Protein AF-X1EPH0-F1 (afdb_monomer_lite)

Structure (mmCIF, N/CA/C/O backbone):
data_AF-X1EPH0-F1
#
_entry.id   AF-X1EPH0-F1
#
loop_
_atom_site.group_PDB
_atom_site.id
_atom_site.type_symbol
_atom_site.label_atom_id
_atom_site.label_alt_id
_atom_site.label_comp_id
_atom_site.label_asym_id
_atom_site.label_entity_id
_atom_site.label_seq_id
_atom_site.pdbx_PDB_ins_code
_atom_site.Cartn_x
_atom_site.Cartn_y
_atom_site.Cartn_z
_atom_site.occupancy
_atom_site.B_iso_or_equiv
_atom_site.auth_seq_id
_atom_site.auth_comp_id
_atom_site.auth_asym_id
_atom_site.auth_atom_id
_atom_site.pdbx_PDB_model_num
ATOM 1 N N . MET A 1 1 ? -26.742 31.503 13.221 1.00 45.47 1 MET A N 1
ATOM 2 C CA . MET A 1 1 ? -25.630 31.234 12.285 1.00 45.47 1 MET A CA 1
ATOM 3 C C . MET A 1 1 ? -25.333 29.743 12.346 1.00 45.47 1 MET A C 1
ATOM 5 O O . MET A 1 1 ? -24.711 29.314 13.307 1.00 45.47 1 MET A O 1
ATOM 9 N N . ALA A 1 2 ? -25.847 28.934 11.416 1.00 49.88 2 ALA A N 1
ATOM 10 C CA . ALA A 1 2 ? -25.434 27.533 11.330 1.00 49.88 2 ALA A CA 1
ATOM 11 C C . ALA A 1 2 ? -23.943 27.521 10.958 1.00 49.88 2 ALA A C 1
ATOM 13 O O . ALA A 1 2 ? -23.569 28.069 9.919 1.00 49.88 2 ALA A O 1
ATOM 14 N N . GLY A 1 3 ? -23.086 27.022 11.853 1.00 58.28 3 GLY A N 1
ATOM 15 C CA . GLY A 1 3 ? -21.652 26.912 11.593 1.00 58.28 3 GLY A CA 1
ATOM 16 C C . GLY A 1 3 ? -21.448 26.106 10.316 1.00 58.28 3 GLY A C 1
ATOM 17 O O . GLY A 1 3 ? -22.124 25.100 10.123 1.00 58.28 3 GLY A O 1
ATOM 18 N N . ARG A 1 4 ? -20.586 26.575 9.408 1.00 59.28 4 ARG A N 1
ATOM 19 C CA . ARG A 1 4 ? -20.278 25.844 8.173 1.00 59.28 4 ARG A CA 1
ATOM 20 C C . ARG A 1 4 ? -19.772 24.458 8.551 1.00 59.28 4 ARG A C 1
ATOM 22 O O . ARG A 1 4 ? -18.632 24.310 8.982 1.00 59.28 4 ARG A O 1
ATOM 29 N N . GLU A 1 5 ? -20.636 23.469 8.387 1.00 68.94 5 GLU A N 1
ATOM 30 C CA . GLU A 1 5 ? -20.284 22.064 8.474 1.00 68.94 5 GLU A CA 1
ATOM 31 C C . GLU A 1 5 ? -19.187 21.816 7.445 1.00 68.94 5 GLU A C 1
ATOM 33 O O . GLU A 1 5 ? -19.380 21.950 6.237 1.00 68.94 5 GLU A O 1
ATOM 38 N N . THR A 1 6 ? -17.979 21.582 7.937 1.00 85.75 6 THR A N 1
ATOM 39 C CA . THR A 1 6 ? -16.843 21.267 7.084 1.00 85.75 6 THR A CA 1
ATOM 40 C C . THR A 1 6 ? -16.997 19.834 6.587 1.00 85.75 6 THR A C 1
ATOM 42 O O . THR A 1 6 ? -17.431 18.963 7.338 1.00 85.75 6 THR A O 1
ATOM 45 N N . MET A 1 7 ? -16.568 19.546 5.355 1.00 81.12 7 MET A N 1
ATOM 46 C CA . MET A 1 7 ? -16.482 18.169 4.827 1.00 81.12 7 MET A CA 1
ATOM 47 C C . MET A 1 7 ? -15.557 17.261 5.658 1.00 81.12 7 MET A C 1
ATOM 49 O O . MET A 1 7 ? -15.481 16.058 5.446 1.00 81.12 7 MET A O 1
ATOM 53 N N . ARG A 1 8 ? -14.845 17.861 6.611 1.00 87.00 8 ARG A N 1
ATOM 54 C CA . ARG A 1 8 ? -14.039 17.222 7.644 1.00 87.00 8 ARG A CA 1
ATOM 55 C C . ARG A 1 8 ? -14.862 16.623 8.793 1.00 87.00 8 ARG A C 1
ATOM 57 O O . ARG A 1 8 ? -14.320 15.902 9.624 1.00 87.00 8 ARG A O 1
ATOM 64 N N . ARG A 1 9 ? -16.158 16.918 8.895 1.00 88.19 9 ARG A N 1
ATOM 65 C CA . ARG A 1 9 ? -17.007 16.312 9.923 1.00 88.19 9 ARG A CA 1
ATOM 66 C C . ARG A 1 9 ? -17.126 14.803 9.675 1.00 88.19 9 ARG A C 1
ATOM 68 O O . ARG A 1 9 ? -17.381 14.383 8.554 1.00 88.19 9 ARG A O 1
ATOM 75 N N . ASN A 1 10 ? -16.962 14.006 10.733 1.00 88.44 10 ASN A N 1
ATOM 76 C CA . ASN A 1 10 ? -17.038 12.533 10.748 1.00 88.44 10 ASN A CA 1
ATOM 77 C C . ASN A 1 10 ? -15.942 11.771 9.978 1.00 88.44 10 ASN A C 1
ATOM 79 O O . ASN A 1 10 ? -15.995 10.546 9.911 1.00 88.44 10 ASN A O 1
ATOM 83 N N . SER A 1 11 ? -14.946 12.435 9.396 1.00 91.81 11 SER A N 1
ATOM 84 C CA . SER A 1 11 ? -13.821 11.717 8.791 1.00 91.81 11 SER A CA 1
ATOM 85 C C . SER A 1 11 ? -12.888 11.147 9.858 1.00 91.81 11 SER A C 1
ATOM 87 O O . SER A 1 11 ? -12.570 11.836 10.826 1.00 91.81 11 SER A O 1
ATOM 89 N N . LEU A 1 12 ? -12.387 9.936 9.626 1.00 92.94 12 LEU A N 1
ATOM 90 C CA . LEU A 1 12 ? -11.560 9.211 10.595 1.00 92.94 12 LEU A CA 1
ATOM 91 C C . LEU A 1 12 ? -10.071 9.575 10.526 1.00 92.94 12 LEU A C 1
ATOM 93 O O . LEU A 1 12 ? -9.351 9.423 11.510 1.00 92.94 12 LEU A O 1
ATOM 97 N N . TYR A 1 13 ? -9.597 10.018 9.358 1.00 92.88 13 TYR A N 1
ATOM 98 C CA . TYR A 1 13 ? -8.189 10.316 9.115 1.00 92.88 13 TYR A CA 1
ATOM 99 C C . TYR A 1 13 ? -7.998 11.160 7.853 1.00 92.88 13 TYR A C 1
ATOM 101 O O . TYR A 1 13 ? -8.705 10.954 6.864 1.00 92.88 13 TYR A O 1
ATOM 109 N N . TRP A 1 14 ? -7.001 12.050 7.865 1.00 92.50 14 TRP A N 1
ATOM 110 C CA . TRP A 1 14 ? -6.514 12.748 6.674 1.00 92.50 14 TRP A CA 1
ATOM 111 C C . TRP A 1 14 ? -5.001 12.650 6.575 1.00 92.50 14 TRP A C 1
ATOM 113 O O . TRP A 1 14 ? -4.286 12.836 7.557 1.00 92.50 14 TRP A O 1
ATOM 123 N N . TRP A 1 15 ? -4.516 12.501 5.348 1.00 92.75 15 TRP A N 1
ATOM 124 C CA . TRP A 1 15 ? -3.153 12.894 5.035 1.00 92.75 15 TRP A CA 1
ATOM 125 C C . TRP A 1 15 ? -3.072 14.413 4.871 1.00 92.75 15 TRP A C 1
ATOM 127 O O . TRP A 1 15 ? -3.875 15.010 4.156 1.00 92.75 15 TRP A O 1
ATOM 137 N N . GLU A 1 16 ? -2.067 15.036 5.484 1.00 88.56 16 GLU A N 1
ATOM 138 C CA . GLU A 1 16 ? -1.817 16.479 5.334 1.00 88.56 16 GLU A CA 1
ATOM 139 C C . GLU A 1 16 ? -1.163 16.832 3.991 1.00 88.56 16 GLU A C 1
ATOM 141 O O . GLU A 1 16 ? -1.309 17.941 3.482 1.00 88.56 16 GLU A O 1
ATOM 146 N N . PHE A 1 17 ? -0.471 15.867 3.380 1.00 88.81 17 PHE A N 1
ATOM 147 C CA . PHE A 1 17 ? 0.141 16.003 2.064 1.00 88.81 17 PHE A CA 1
ATOM 148 C C . PHE A 1 17 ? -0.458 15.005 1.079 1.00 88.81 17 PHE A C 1
ATOM 150 O O . PHE A 1 17 ? -0.801 13.889 1.457 1.00 88.81 17 PHE A O 1
ATOM 157 N N . CYS A 1 18 ? -0.514 15.377 -0.202 1.00 90.94 18 CYS A N 1
ATOM 158 C CA . CYS A 1 18 ? -0.937 14.461 -1.258 1.00 90.94 18 CYS A CA 1
ATOM 159 C C . CYS A 1 18 ? -0.038 13.209 -1.281 1.00 90.94 18 CYS A C 1
ATOM 161 O O . CYS A 1 18 ? 1.175 13.321 -1.471 1.00 90.94 18 CYS A O 1
ATOM 163 N N . GLN A 1 19 ? -0.645 12.036 -1.072 1.00 95.56 19 GLN A N 1
ATOM 164 C CA . GLN A 1 19 ? 0.028 10.730 -1.110 1.00 95.56 19 GLN A CA 1
ATOM 165 C C . GLN A 1 19 ? -0.283 9.922 -2.380 1.00 95.56 19 GLN A C 1
ATOM 167 O O . GLN A 1 19 ? 0.393 8.930 -2.645 1.00 95.56 19 GLN A O 1
ATOM 172 N N . ALA A 1 20 ? -1.297 10.342 -3.147 1.00 96.62 20 ALA A N 1
ATOM 173 C CA . ALA A 1 20 ? -1.838 9.629 -4.306 1.00 96.62 20 ALA A CA 1
ATOM 174 C C . ALA A 1 20 ? -2.181 8.149 -4.002 1.00 96.62 20 ALA A C 1
ATOM 176 O O . ALA A 1 20 ? -1.491 7.253 -4.489 1.00 96.62 20 ALA A O 1
ATOM 177 N N . PRO A 1 21 ? -3.209 7.870 -3.174 1.00 97.38 21 PRO A N 1
ATOM 178 C CA . PRO A 1 21 ? -3.673 6.501 -2.962 1.00 97.38 21 PRO A CA 1
ATOM 179 C C . PRO A 1 21 ? -4.223 5.915 -4.271 1.00 97.38 21 PRO A C 1
ATOM 181 O O . PRO A 1 21 ? -5.005 6.569 -4.960 1.00 97.38 21 PRO A O 1
ATOM 184 N N . THR A 1 22 ? -3.811 4.697 -4.613 1.00 98.00 22 THR A N 1
ATOM 185 C CA . THR A 1 22 ? -4.145 4.041 -5.894 1.00 98.00 22 THR A CA 1
ATOM 186 C C . THR A 1 22 ? -4.891 2.727 -5.730 1.00 98.00 22 THR A C 1
ATOM 188 O O . THR A 1 22 ? -5.716 2.390 -6.574 1.00 98.00 22 THR A O 1
ATOM 191 N N . ALA A 1 23 ? -4.644 2.007 -4.639 1.00 98.31 23 ALA A N 1
ATOM 192 C CA . ALA A 1 23 ? -5.333 0.766 -4.321 1.00 98.31 23 ALA A CA 1
ATOM 193 C C . ALA A 1 23 ? -5.431 0.578 -2.807 1.00 98.31 23 ALA A C 1
ATOM 195 O O . ALA A 1 23 ? -4.586 1.070 -2.053 1.00 98.31 23 ALA A O 1
ATOM 196 N N . ILE A 1 24 ? -6.460 -0.149 -2.382 1.00 98.12 24 ILE A N 1
ATOM 197 C CA . ILE A 1 24 ? -6.669 -0.550 -0.995 1.00 98.12 24 ILE A CA 1
ATOM 198 C C . ILE A 1 24 ? -7.078 -2.014 -0.929 1.00 98.12 24 ILE A C 1
ATOM 200 O O . ILE A 1 24 ? -7.732 -2.502 -1.848 1.00 98.12 24 ILE A O 1
ATOM 204 N N . ASP A 1 25 ? -6.726 -2.682 0.164 1.00 97.75 25 ASP A N 1
ATOM 205 C CA . ASP A 1 25 ? -7.283 -3.986 0.516 1.00 97.75 25 ASP A CA 1
ATOM 206 C C . ASP A 1 25 ? -7.204 -4.216 2.032 1.00 97.75 25 ASP A C 1
ATOM 208 O O . ASP A 1 25 ? -6.461 -3.531 2.738 1.00 97.75 25 ASP A O 1
ATOM 212 N N . PHE A 1 26 ? -7.966 -5.178 2.537 1.00 96.00 26 PHE A N 1
ATOM 213 C CA . PHE A 1 26 ? -8.037 -5.514 3.952 1.00 96.00 26 PHE A CA 1
ATOM 214 C C . PHE A 1 26 ? -7.472 -6.906 4.198 1.00 96.00 26 PHE A C 1
ATOM 216 O O . PHE A 1 26 ? -7.794 -7.865 3.495 1.00 96.00 26 PHE A O 1
ATOM 223 N N . MET A 1 27 ? -6.691 -7.056 5.264 1.00 95.38 27 MET A N 1
ATOM 224 C CA . MET A 1 27 ? -6.316 -8.388 5.723 1.00 95.38 27 MET A CA 1
ATOM 225 C C . MET A 1 27 ? -7.541 -9.038 6.380 1.00 95.38 27 MET A C 1
ATOM 227 O O . MET A 1 27 ? -7.959 -8.634 7.462 1.00 95.38 27 MET A O 1
ATOM 231 N N . GLN A 1 28 ? -8.132 -10.032 5.714 1.00 91.94 28 GLN A N 1
ATOM 232 C CA . GLN A 1 28 ? -9.362 -10.698 6.175 1.00 91.94 28 GLN A CA 1
ATOM 233 C C . GLN A 1 28 ? -9.188 -12.187 6.503 1.00 91.94 28 GLN A C 1
ATOM 235 O O . GLN A 1 28 ? -10.038 -12.774 7.170 1.00 91.94 28 GLN A O 1
ATOM 240 N N . SER A 1 29 ? -8.130 -12.840 6.013 1.00 88.00 29 SER A N 1
ATOM 241 C CA . SER A 1 29 ? -7.941 -14.292 6.175 1.00 88.00 29 SER A CA 1
ATOM 242 C C . SER A 1 29 ? -6.668 -14.613 6.965 1.00 88.00 29 SER A C 1
ATOM 244 O O . SER A 1 29 ? -6.382 -13.948 7.951 1.00 88.00 29 SER A O 1
ATOM 246 N N . ARG A 1 30 ? -5.937 -15.686 6.633 1.00 88.88 30 ARG A N 1
ATOM 247 C CA . ARG A 1 30 ? -4.739 -16.126 7.379 1.00 88.88 30 ARG A CA 1
ATOM 248 C C . ARG A 1 30 ? -3.430 -15.870 6.624 1.00 88.88 30 ARG A C 1
ATOM 250 O O . ARG A 1 30 ? -2.450 -16.560 6.876 1.00 88.88 30 ARG A O 1
ATOM 257 N N . GLN A 1 31 ? -3.419 -14.917 5.688 1.00 92.62 31 GLN A N 1
ATOM 258 C CA . GLN A 1 31 ? -2.236 -14.595 4.876 1.00 92.62 31 GLN A CA 1
ATOM 259 C C . GLN A 1 31 ? -1.062 -14.071 5.711 1.00 92.62 31 GLN A C 1
ATOM 261 O O . GLN A 1 31 ? 0.092 -14.272 5.348 1.00 92.62 31 GLN A O 1
ATOM 266 N N . PHE A 1 32 ? -1.370 -13.383 6.811 1.00 94.88 32 PHE A N 1
ATOM 267 C CA . PHE A 1 32 ? -0.421 -12.809 7.761 1.00 94.88 32 PHE A CA 1
ATOM 268 C C . PHE A 1 32 ? -0.804 -13.197 9.197 1.00 94.88 32 PHE A C 1
ATOM 270 O O . PHE A 1 32 ? -1.912 -13.699 9.421 1.00 94.88 32 PHE A O 1
ATOM 277 N N . PRO A 1 33 ? 0.082 -12.968 10.190 1.00 93.75 33 PRO A N 1
ATOM 278 C CA . PRO A 1 33 ? -0.236 -13.192 11.594 1.00 93.75 33 PRO A CA 1
ATOM 279 C C . PRO A 1 33 ? -1.521 -12.478 12.020 1.00 93.75 33 PRO A C 1
ATOM 281 O O . PRO A 1 33 ? -1.881 -11.433 11.479 1.00 93.75 33 PRO A O 1
ATOM 284 N N . LYS A 1 34 ? -2.186 -13.022 13.045 1.00 92.56 34 LYS A N 1
ATOM 285 C CA . LYS A 1 34 ? -3.458 -12.500 13.579 1.00 92.56 34 LYS A CA 1
ATOM 286 C C . LYS A 1 34 ? -3.408 -11.013 13.950 1.00 92.56 34 LYS A C 1
ATOM 288 O O . LYS A 1 34 ? -4.437 -10.351 13.925 1.00 92.56 34 LYS A O 1
ATOM 293 N N . ASP A 1 35 ? -2.222 -10.498 14.258 1.00 91.06 35 ASP A N 1
ATOM 294 C CA . ASP A 1 35 ? -2.006 -9.101 14.624 1.00 91.06 35 ASP A CA 1
ATOM 295 C C . ASP A 1 35 ? -2.185 -8.146 13.439 1.00 91.06 35 ASP A C 1
ATOM 297 O O . ASP A 1 35 ? -2.178 -6.944 13.655 1.00 91.06 35 ASP A O 1
ATOM 301 N N . TYR A 1 36 ? -2.373 -8.648 12.215 1.00 93.81 36 TYR A N 1
ATOM 302 C CA . TYR A 1 36 ? -2.751 -7.863 11.036 1.00 93.81 36 TYR A CA 1
ATOM 303 C C . TYR A 1 36 ? -4.241 -7.957 10.710 1.00 93.81 36 TYR A C 1
ATOM 305 O O . TYR A 1 36 ? -4.691 -7.298 9.778 1.00 93.81 36 TYR A O 1
ATOM 313 N N . LYS A 1 37 ? -5.008 -8.774 11.443 1.00 93.75 37 LYS A N 1
ATOM 314 C CA . LYS A 1 37 ? -6.427 -8.990 11.163 1.00 93.75 37 LYS A CA 1
ATOM 315 C C . LYS A 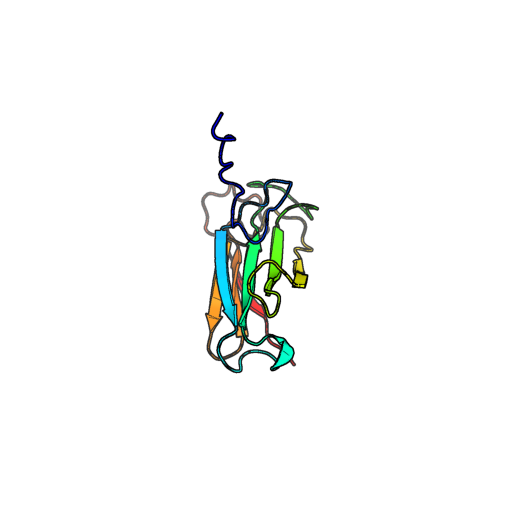1 37 ? -7.170 -7.654 11.121 1.00 93.75 37 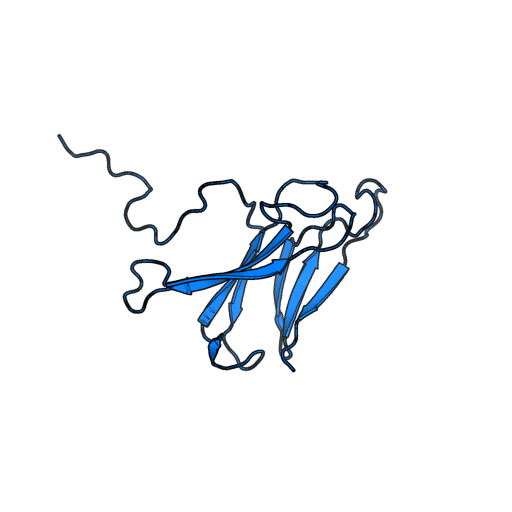LYS A C 1
ATOM 317 O O . LYS A 1 37 ? -7.011 -6.825 12.019 1.00 93.75 37 LYS A O 1
ATOM 322 N N . ASP A 1 38 ? -7.958 -7.482 10.065 1.00 93.69 38 ASP A N 1
ATOM 323 C CA . ASP A 1 38 ? -8.779 -6.309 9.776 1.00 93.69 38 ASP A CA 1
ATOM 324 C C . ASP A 1 38 ? -7.985 -4.992 9.610 1.00 93.69 38 ASP A C 1
ATOM 326 O O . ASP A 1 38 ? -8.579 -3.915 9.571 1.00 93.69 38 ASP A O 1
ATOM 330 N N . GLU A 1 39 ? -6.650 -5.041 9.463 1.00 95.75 39 GLU A N 1
ATOM 331 C CA . GLU A 1 39 ? -5.872 -3.862 9.061 1.00 95.75 39 GLU A CA 1
ATOM 332 C C . GLU A 1 39 ? -6.135 -3.512 7.587 1.00 95.75 39 GLU A C 1
ATOM 334 O O . GLU A 1 39 ? -6.181 -4.382 6.709 1.00 95.75 39 GLU A O 1
ATOM 339 N N . LEU A 1 40 ? -6.282 -2.211 7.325 1.00 97.50 40 LEU A N 1
ATOM 340 C CA . LEU A 1 40 ? -6.391 -1.633 5.990 1.00 97.50 40 LEU A CA 1
ATOM 341 C C . LEU A 1 40 ? -4.992 -1.399 5.431 1.00 97.50 40 LEU A C 1
ATOM 343 O O . LEU A 1 40 ? -4.190 -0.699 6.045 1.00 97.50 40 LEU A O 1
ATOM 347 N N . PHE A 1 41 ? -4.734 -1.891 4.230 1.00 98.31 41 PHE A N 1
ATOM 348 C CA . PHE A 1 41 ? -3.522 -1.604 3.481 1.00 98.31 41 PHE A CA 1
ATOM 349 C C . PHE A 1 41 ? -3.836 -0.635 2.349 1.00 98.31 41 PHE A C 1
ATOM 351 O O . PHE A 1 41 ? -4.838 -0.785 1.652 1.00 98.31 41 PHE A O 1
ATOM 358 N N . VAL A 1 42 ? -2.976 0.364 2.155 1.00 98.62 42 VAL A N 1
ATOM 359 C CA . VAL A 1 42 ? -3.143 1.394 1.124 1.00 98.62 42 VAL A CA 1
ATOM 360 C C . VAL A 1 42 ? -1.858 1.516 0.318 1.00 98.62 42 VAL A C 1
ATOM 362 O O . VAL A 1 42 ? -0.804 1.832 0.872 1.00 98.62 42 VAL A O 1
ATOM 365 N N . ALA A 1 43 ? -1.945 1.307 -0.994 1.00 98.56 43 ALA A N 1
ATOM 366 C CA . ALA A 1 43 ? -0.875 1.637 -1.926 1.00 98.56 43 ALA A CA 1
ATOM 367 C C . ALA A 1 43 ? -0.852 3.153 -2.157 1.00 98.56 43 ALA A C 1
ATOM 369 O O . ALA A 1 43 ? -1.823 3.734 -2.644 1.00 98.56 43 ALA A O 1
ATOM 370 N N . LEU A 1 44 ? 0.258 3.795 -1.792 1.00 98.25 44 LEU A N 1
ATOM 371 C CA . LEU A 1 44 ? 0.490 5.225 -1.968 1.00 98.25 44 LEU A CA 1
ATOM 372 C C . LEU A 1 44 ? 1.500 5.427 -3.098 1.00 98.25 44 LEU A C 1
ATOM 374 O O . LEU A 1 44 ? 2.692 5.151 -2.947 1.00 98.25 44 LEU A O 1
ATOM 378 N N . PHE A 1 45 ? 1.026 5.921 -4.235 1.00 97.19 45 PHE A N 1
ATOM 379 C CA . PHE A 1 45 ? 1.812 6.033 -5.460 1.00 97.19 45 PHE A CA 1
ATOM 380 C C . PHE A 1 45 ? 2.844 7.169 -5.410 1.00 97.19 45 PHE A C 1
ATOM 382 O O . PHE A 1 45 ? 3.983 6.993 -5.843 1.00 97.19 45 PHE A O 1
ATOM 389 N N . GLY A 1 46 ? 2.487 8.318 -4.831 1.00 95.44 46 GLY A N 1
ATOM 390 C CA . GLY A 1 46 ? 3.322 9.523 -4.829 1.00 95.44 46 GLY A CA 1
ATOM 391 C C . GLY A 1 46 ? 3.274 10.305 -6.149 1.00 95.44 46 GLY A C 1
ATOM 392 O O . GLY A 1 46 ? 2.223 10.414 -6.776 1.00 95.44 46 GLY A O 1
ATOM 393 N N . ALA A 1 47 ? 4.394 10.906 -6.555 1.00 93.81 47 ALA A N 1
ATOM 394 C CA . ALA A 1 47 ? 4.475 11.660 -7.806 1.00 93.81 47 ALA A CA 1
ATOM 395 C C . ALA A 1 47 ? 4.833 10.754 -8.997 1.00 93.81 47 ALA A C 1
ATOM 397 O O . ALA A 1 47 ? 5.707 9.891 -8.902 1.00 93.81 47 ALA A O 1
ATOM 398 N N . ALA A 1 48 ? 4.183 10.982 -10.141 1.00 91.25 48 ALA A N 1
ATOM 399 C CA . ALA A 1 48 ? 4.479 10.264 -11.378 1.00 91.25 48 ALA A CA 1
ATOM 400 C C . ALA A 1 48 ? 5.931 10.488 -11.822 1.00 91.25 48 ALA A C 1
ATOM 402 O O . ALA A 1 48 ? 6.445 11.602 -11.749 1.00 91.25 48 ALA A O 1
ATOM 403 N N . TYR A 1 49 ? 6.583 9.414 -12.274 1.00 91.00 49 TYR A N 1
ATOM 404 C CA . TYR A 1 49 ? 7.982 9.384 -12.712 1.00 91.00 49 TYR A CA 1
ATOM 405 C C . TYR A 1 49 ? 9.019 9.863 -11.680 1.00 91.00 49 TYR A C 1
ATOM 407 O O . TYR A 1 49 ? 10.188 10.044 -12.026 1.00 91.00 49 TYR A O 1
ATOM 415 N N . GLN A 1 50 ? 8.639 10.036 -10.407 1.00 93.31 50 GLN A N 1
ATOM 416 C CA . GLN A 1 50 ? 9.598 10.385 -9.365 1.00 93.31 50 GLN A CA 1
ATOM 417 C C . GLN A 1 50 ? 10.588 9.236 -9.164 1.00 93.31 50 GLN A C 1
ATOM 419 O O . GLN A 1 50 ? 10.224 8.149 -8.711 1.00 93.31 50 GLN A O 1
ATOM 424 N N . LYS A 1 51 ? 11.858 9.506 -9.464 1.00 94.56 51 LYS A N 1
ATOM 425 C CA . LYS A 1 51 ? 12.966 8.573 -9.259 1.00 94.56 51 LYS A CA 1
ATOM 426 C C . LYS A 1 51 ? 13.361 8.472 -7.791 1.00 94.56 51 LYS A C 1
ATOM 428 O O . LYS A 1 51 ? 13.182 9.415 -7.020 1.00 94.56 51 LYS A O 1
ATOM 433 N N . GLY A 1 52 ? 13.931 7.328 -7.434 1.00 95.00 52 GLY A N 1
ATOM 434 C CA . GLY A 1 52 ? 14.469 7.068 -6.108 1.00 95.00 52 GLY A CA 1
ATOM 435 C C . GLY A 1 52 ? 13.412 7.032 -5.011 1.00 95.00 52 GLY A C 1
ATOM 436 O O . GLY A 1 52 ? 12.203 6.952 -5.255 1.00 95.00 52 GLY A O 1
ATOM 437 N N . ARG A 1 53 ? 13.893 7.069 -3.771 1.00 95.06 53 ARG A N 1
ATOM 438 C CA . ARG A 1 53 ? 13.050 7.099 -2.576 1.00 95.06 53 ARG A CA 1
ATOM 439 C C . ARG A 1 53 ? 12.303 8.425 -2.473 1.00 95.06 53 ARG A C 1
ATOM 441 O O . ARG A 1 53 ? 12.809 9.480 -2.849 1.00 95.06 53 ARG A O 1
ATOM 448 N N . ALA A 1 54 ? 11.114 8.371 -1.890 1.00 92.75 54 ALA A N 1
ATOM 449 C CA . ALA A 1 54 ? 10.291 9.542 -1.642 1.00 92.75 54 ALA A CA 1
ATOM 450 C C . ALA A 1 54 ? 9.819 9.556 -0.188 1.00 92.75 54 ALA A C 1
ATOM 452 O O . ALA A 1 54 ? 9.484 8.517 0.378 1.00 92.75 54 ALA A O 1
ATOM 453 N N . ILE A 1 55 ? 9.760 10.747 0.413 1.00 88.81 55 ILE A N 1
ATOM 454 C CA . ILE A 1 55 ? 9.156 10.918 1.743 1.00 88.81 55 ILE A CA 1
ATOM 455 C C . ILE A 1 55 ? 7.641 10.653 1.662 1.00 88.81 55 ILE A C 1
ATOM 457 O O . ILE A 1 55 ? 7.069 10.032 2.556 1.00 88.81 55 ILE A O 1
ATOM 461 N N . LYS A 1 56 ? 7.002 11.082 0.565 1.00 90.25 56 LYS A N 1
ATOM 462 C CA . LYS A 1 56 ? 5.568 10.913 0.276 1.00 90.25 56 LYS A CA 1
ATOM 463 C C . LYS A 1 56 ? 5.366 9.799 -0.749 1.00 90.25 56 LYS A C 1
ATOM 465 O O . LYS A 1 56 ? 6.108 9.743 -1.725 1.00 90.25 56 LYS A O 1
ATOM 470 N N . GLY A 1 57 ? 4.344 8.968 -0.564 1.00 95.44 57 GLY A N 1
ATOM 471 C CA . GLY A 1 57 ? 4.055 7.855 -1.470 1.00 95.44 57 GLY A CA 1
ATOM 472 C C . GLY A 1 57 ? 5.223 6.877 -1.637 1.00 95.44 57 GLY A C 1
ATOM 473 O O . GLY A 1 57 ? 6.033 6.713 -0.726 1.00 95.44 57 GLY A O 1
ATOM 474 N N . LYS A 1 58 ? 5.282 6.201 -2.790 1.00 96.94 58 LYS A N 1
ATOM 475 C CA . LYS A 1 58 ? 6.208 5.091 -3.085 1.00 96.94 58 LYS A CA 1
ATOM 476 C C . LYS A 1 58 ? 6.270 4.056 -1.953 1.00 96.94 58 LYS A C 1
ATOM 478 O O . LYS A 1 58 ? 7.342 3.562 -1.597 1.00 96.94 58 LYS A O 1
ATOM 483 N N . LYS A 1 59 ? 5.113 3.771 -1.353 1.00 97.94 59 LYS A N 1
ATOM 484 C CA . LYS A 1 59 ? 4.991 2.872 -0.205 1.00 97.94 59 LYS A CA 1
ATOM 485 C C . LYS A 1 59 ? 3.604 2.254 -0.112 1.00 97.94 59 LYS A C 1
ATOM 487 O O . LYS A 1 59 ? 2.642 2.788 -0.656 1.00 97.94 59 LYS A O 1
ATOM 492 N N . ILE A 1 60 ? 3.515 1.148 0.607 1.00 98.56 60 ILE A N 1
ATOM 493 C CA . ILE A 1 60 ? 2.265 0.587 1.106 1.00 98.56 60 ILE A CA 1
ATOM 494 C C . ILE A 1 60 ? 2.244 0.861 2.600 1.00 98.56 60 ILE A C 1
ATOM 496 O O . ILE A 1 60 ? 3.222 0.577 3.295 1.00 98.56 60 ILE A O 1
ATOM 500 N N . VAL A 1 61 ? 1.145 1.423 3.087 1.00 98.19 61 VAL A N 1
ATOM 501 C CA . VAL A 1 61 ? 0.940 1.669 4.517 1.00 98.19 61 VAL A CA 1
ATOM 502 C C . VAL A 1 61 ? -0.147 0.766 5.054 1.00 98.19 61 VAL A C 1
ATOM 504 O O . VAL A 1 61 ? -1.055 0.398 4.309 1.00 98.19 61 VAL A O 1
ATOM 507 N N . LYS A 1 62 ? -0.053 0.436 6.338 1.00 97.38 62 LYS A N 1
ATOM 508 C CA . LYS A 1 62 ? -1.101 -0.255 7.086 1.00 97.38 62 LYS A CA 1
ATOM 509 C C . LYS A 1 62 ? -1.733 0.703 8.089 1.00 97.38 62 LYS A C 1
ATOM 511 O O . LYS A 1 62 ? -1.035 1.486 8.735 1.00 97.38 62 LYS A O 1
ATOM 516 N N . ILE A 1 63 ? -3.054 0.670 8.177 1.00 97.88 63 ILE A N 1
ATOM 517 C CA . ILE A 1 63 ? -3.865 1.563 8.997 1.00 97.88 63 ILE A CA 1
ATOM 518 C C . ILE A 1 63 ? -4.814 0.711 9.829 1.00 97.88 63 ILE A C 1
ATOM 520 O O . ILE A 1 63 ? -5.505 -0.165 9.304 1.00 97.88 63 ILE A O 1
ATOM 524 N N . ARG A 1 64 ? -4.887 1.011 11.125 1.00 96.56 64 ARG A N 1
ATOM 525 C CA . ARG A 1 64 ? -5.838 0.389 12.046 1.00 96.56 64 ARG A CA 1
ATOM 526 C C . ARG A 1 64 ? -6.788 1.434 12.609 1.00 96.56 64 ARG A C 1
ATOM 528 O O . ARG A 1 64 ? -6.356 2.513 13.010 1.00 96.56 64 ARG A O 1
ATOM 535 N N . LEU A 1 65 ? -8.076 1.106 12.669 1.00 94.38 65 LEU A N 1
ATOM 536 C CA . LEU A 1 65 ? -9.069 1.919 13.372 1.00 94.38 65 LEU A CA 1
ATOM 537 C C . LEU A 1 65 ? -8.944 1.748 14.891 1.00 94.38 65 LEU A C 1
ATOM 539 O O . LEU A 1 65 ? -8.480 0.722 15.384 1.00 94.38 65 LEU A O 1
ATOM 543 N N . ASN A 1 66 ? -9.344 2.752 15.662 1.00 93.94 66 ASN A N 1
ATOM 544 C CA . ASN A 1 66 ? -9.535 2.566 17.100 1.00 93.94 66 ASN A CA 1
ATOM 545 C C . ASN A 1 66 ? -10.790 1.712 17.382 1.00 93.94 66 ASN A C 1
ATOM 547 O O . ASN A 1 66 ? -11.663 1.578 16.526 1.00 93.94 66 ASN A O 1
ATOM 551 N N . GLU A 1 67 ? -10.900 1.150 18.590 1.00 92.25 67 GLU A N 1
ATOM 552 C CA . GLU A 1 67 ? -12.028 0.278 18.977 1.00 92.25 67 GLU A CA 1
ATOM 553 C C . GLU A 1 67 ? -13.398 0.963 18.827 1.00 92.25 67 GLU A C 1
ATOM 555 O O . GLU A 1 67 ? -14.391 0.314 18.5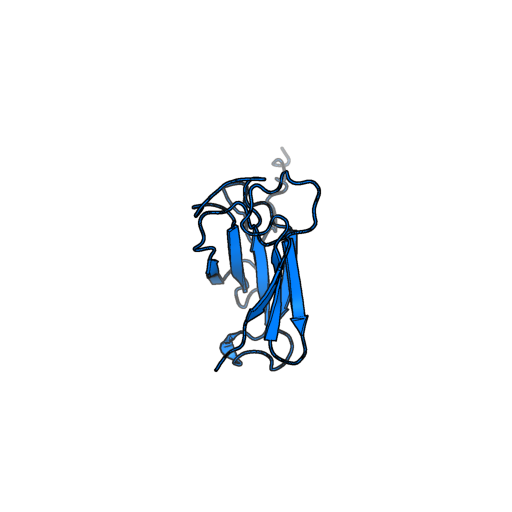17 1.00 92.25 67 GLU A O 1
ATOM 560 N N . GLY A 1 68 ? -13.451 2.289 18.993 1.00 93.00 68 GLY A N 1
ATOM 561 C CA . GLY A 1 68 ? -14.673 3.080 18.838 1.00 93.00 68 GLY A CA 1
ATOM 562 C C . GLY A 1 68 ? -15.029 3.445 17.394 1.00 93.00 68 GLY A C 1
ATOM 563 O O . GLY A 1 68 ? -16.051 4.092 17.181 1.00 93.00 68 GLY A O 1
ATOM 564 N N . THR A 1 69 ? -14.210 3.087 16.399 1.00 90.44 69 THR A N 1
ATOM 565 C CA . THR A 1 69 ? -14.359 3.493 14.984 1.00 90.44 69 THR A CA 1
ATOM 566 C C . THR A 1 69 ? -14.495 5.008 14.769 1.00 90.44 69 THR A C 1
ATOM 568 O O . THR A 1 69 ? -15.089 5.465 13.797 1.00 90.44 69 THR A O 1
ATOM 571 N N . THR A 1 70 ? -13.931 5.810 15.674 1.00 93.44 70 THR A N 1
ATOM 572 C CA . THR A 1 70 ? -13.957 7.283 15.624 1.00 93.44 70 THR A CA 1
ATOM 573 C C . THR A 1 70 ? -12.679 7.887 15.048 1.00 93.44 70 T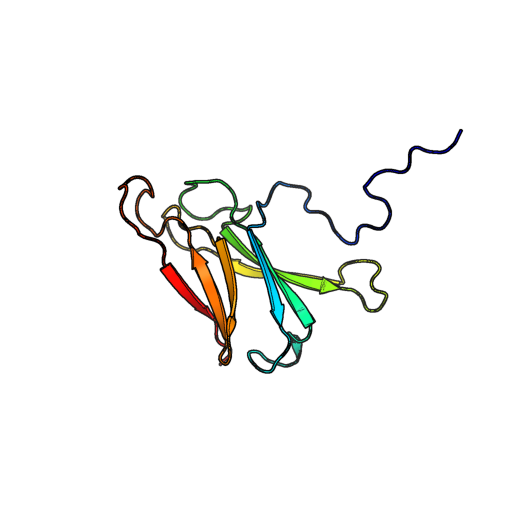HR A C 1
ATOM 575 O O . THR A 1 70 ? -12.618 9.091 14.810 1.00 93.44 70 THR A O 1
ATOM 578 N N . GLY A 1 71 ? -11.659 7.063 14.808 1.00 94.75 71 GLY A N 1
ATOM 579 C CA . GLY A 1 71 ? -10.389 7.476 14.228 1.00 94.75 71 GLY A CA 1
ATOM 580 C C . GLY A 1 71 ? -9.465 6.290 13.981 1.00 94.75 71 GLY A C 1
ATOM 581 O O . GLY A 1 71 ? -9.876 5.132 14.086 1.00 94.75 71 GLY A O 1
ATOM 582 N N . ILE A 1 72 ? -8.203 6.583 13.674 1.00 96.19 72 ILE A N 1
ATOM 583 C CA . ILE A 1 72 ? -7.150 5.570 13.558 1.00 96.19 72 ILE A CA 1
ATOM 584 C C . ILE A 1 72 ? -6.390 5.416 14.880 1.00 96.19 72 ILE A C 1
ATOM 586 O O . ILE A 1 72 ? -6.181 6.389 15.600 1.00 96.19 72 ILE A O 1
ATOM 590 N N . SER A 1 73 ? -5.982 4.192 15.202 1.00 95.88 73 SER A N 1
ATOM 591 C CA . SER A 1 73 ? -5.117 3.870 16.344 1.00 95.88 73 SER A CA 1
ATOM 592 C C . SER A 1 73 ? -3.663 3.640 15.930 1.00 95.88 73 SER A C 1
ATOM 594 O O . SER A 1 73 ? -2.767 3.851 16.746 1.00 95.88 73 SER A O 1
ATOM 596 N N . SER A 1 74 ? -3.408 3.264 14.672 1.00 96.38 74 SER A N 1
ATOM 597 C CA . SER A 1 74 ? -2.053 3.164 14.124 1.00 96.38 74 SER A CA 1
ATOM 598 C C . SER A 1 74 ? -1.989 3.482 12.630 1.00 96.38 74 SER A C 1
ATOM 600 O O . SER A 1 74 ? -2.974 3.357 11.893 1.00 96.38 74 SER A O 1
ATOM 602 N N . TYR A 1 75 ? -0.798 3.902 12.206 1.00 96.69 75 TYR A N 1
ATOM 603 C CA . TYR A 1 75 ? -0.407 4.153 10.824 1.00 96.69 75 TYR A CA 1
ATOM 604 C C . TYR A 1 75 ? 1.066 3.773 10.684 1.00 96.69 75 TYR A C 1
ATOM 606 O O . TYR A 1 75 ? 1.919 4.432 11.278 1.00 96.69 75 TYR A O 1
ATOM 614 N N . ASP A 1 76 ? 1.373 2.745 9.896 1.00 96.44 76 ASP A N 1
ATOM 615 C CA . ASP A 1 76 ? 2.745 2.258 9.742 1.00 96.44 76 ASP A CA 1
ATOM 616 C C . ASP A 1 76 ? 3.127 2.120 8.264 1.00 96.44 76 ASP A C 1
ATOM 618 O O . ASP A 1 76 ? 2.317 1.719 7.424 1.00 96.44 76 ASP A O 1
ATOM 622 N N . GLU A 1 77 ? 4.389 2.408 7.940 1.00 96.88 77 GLU A N 1
ATOM 623 C CA . GLU A 1 77 ? 4.959 2.036 6.644 1.00 96.88 77 GLU A CA 1
ATOM 624 C C . GLU A 1 77 ? 5.205 0.526 6.616 1.00 96.88 77 GLU A C 1
ATOM 626 O O . GLU A 1 77 ? 5.983 0.004 7.412 1.00 96.88 77 GLU A O 1
ATOM 631 N N . PHE A 1 78 ? 4.531 -0.182 5.710 1.00 96.88 78 PHE A N 1
ATOM 632 C CA . PHE A 1 78 ? 4.611 -1.639 5.613 1.00 96.88 78 PHE A CA 1
ATOM 633 C C . PHE A 1 78 ? 5.617 -2.091 4.551 1.00 96.88 78 PHE A C 1
ATOM 635 O O . PHE A 1 78 ? 6.469 -2.937 4.807 1.00 96.88 78 PHE A O 1
ATOM 642 N N . VAL A 1 79 ? 5.546 -1.494 3.359 1.00 97.00 79 VAL A N 1
ATOM 643 C CA . VAL A 1 79 ? 6.522 -1.688 2.279 1.00 97.00 79 VAL A CA 1
ATOM 644 C C . VAL A 1 79 ? 6.956 -0.319 1.799 1.00 97.00 79 VAL A C 1
ATOM 646 O O . VAL A 1 79 ? 6.110 0.473 1.396 1.00 97.00 79 VAL A O 1
ATOM 649 N N . THR A 1 80 ? 8.258 -0.055 1.778 1.00 97.25 80 THR A N 1
ATOM 650 C CA . THR A 1 80 ? 8.807 1.222 1.308 1.00 97.25 80 THR A CA 1
ATOM 651 C C . THR A 1 80 ? 9.755 0.966 0.152 1.00 97.25 80 THR A C 1
ATOM 653 O O . THR A 1 80 ? 10.620 0.097 0.229 1.00 97.25 80 THR A O 1
ATOM 656 N N . TYR A 1 81 ? 9.598 1.729 -0.928 1.00 97.06 81 TYR A N 1
ATOM 657 C CA . TYR A 1 81 ? 10.476 1.645 -2.084 1.00 97.06 81 TYR A CA 1
ATOM 658 C C . TYR A 1 81 ? 11.934 1.947 -1.708 1.00 97.06 81 TYR A C 1
ATOM 660 O O . TYR A 1 81 ? 12.214 2.938 -1.028 1.00 97.06 81 TYR A O 1
ATOM 668 N N . THR A 1 82 ? 12.866 1.115 -2.176 1.00 96.06 82 THR A N 1
ATOM 669 C CA . THR A 1 82 ? 14.310 1.261 -1.918 1.00 96.06 82 THR A CA 1
ATOM 670 C C . THR A 1 82 ? 15.160 1.336 -3.184 1.00 96.06 82 THR A C 1
ATOM 672 O O . THR A 1 82 ? 16.379 1.403 -3.068 1.00 96.06 82 THR A O 1
ATOM 675 N N . GLY A 1 83 ? 14.544 1.302 -4.368 1.00 94.75 83 GLY A N 1
ATOM 676 C CA . GLY A 1 83 ? 15.249 1.406 -5.644 1.00 94.75 83 GLY A CA 1
ATOM 677 C C . GLY A 1 83 ? 15.582 2.846 -6.039 1.00 94.75 83 GLY A C 1
ATOM 678 O O . GLY A 1 83 ? 15.371 3.802 -5.283 1.00 94.75 83 GLY A O 1
ATOM 679 N N . GLU A 1 84 ? 16.083 2.992 -7.262 1.00 95.06 84 GLU A N 1
ATOM 680 C CA . GLU A 1 84 ? 16.515 4.269 -7.845 1.00 95.06 84 GLU A CA 1
ATOM 681 C C . GLU A 1 84 ? 15.607 4.737 -8.995 1.00 95.06 84 GLU A C 1
ATOM 683 O O . GLU A 1 84 ? 15.596 5.918 -9.349 1.00 95.06 84 GLU A O 1
ATOM 688 N N . GLY A 1 85 ? 14.804 3.835 -9.557 1.00 93.94 85 GLY A N 1
ATOM 689 C CA . GLY A 1 85 ? 13.870 4.104 -10.640 1.00 93.94 85 GLY A CA 1
ATOM 690 C C . GLY A 1 85 ? 12.556 4.790 -10.227 1.00 93.94 85 GLY A C 1
ATOM 691 O O . GLY A 1 85 ? 12.353 5.209 -9.079 1.00 93.94 85 GLY A O 1
ATOM 692 N N . PRO A 1 86 ? 11.635 4.948 -11.192 1.00 94.38 86 PRO A N 1
ATOM 693 C CA . PRO A 1 86 ? 10.330 5.574 -11.010 1.00 94.38 86 PRO A CA 1
ATOM 694 C C . PRO A 1 86 ? 9.218 4.607 -10.576 1.00 94.38 86 PRO A C 1
ATOM 696 O O . PRO A 1 86 ? 8.054 5.012 -10.570 1.00 94.38 86 PRO A O 1
ATOM 699 N N . ALA A 1 87 ? 9.533 3.353 -10.235 1.00 95.25 87 ALA A N 1
ATOM 700 C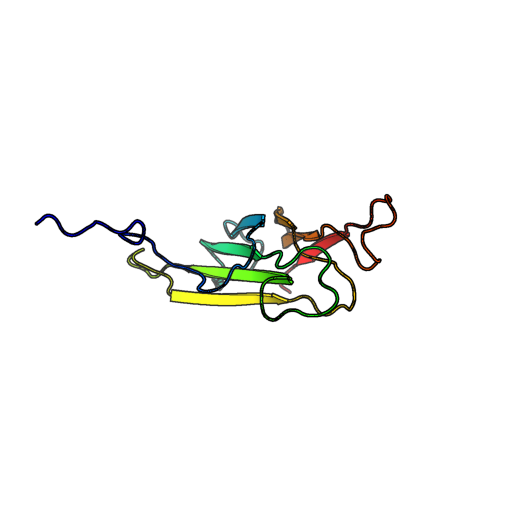 CA . ALA A 1 87 ? 8.543 2.369 -9.805 1.00 95.25 87 ALA A CA 1
ATOM 701 C C . ALA A 1 87 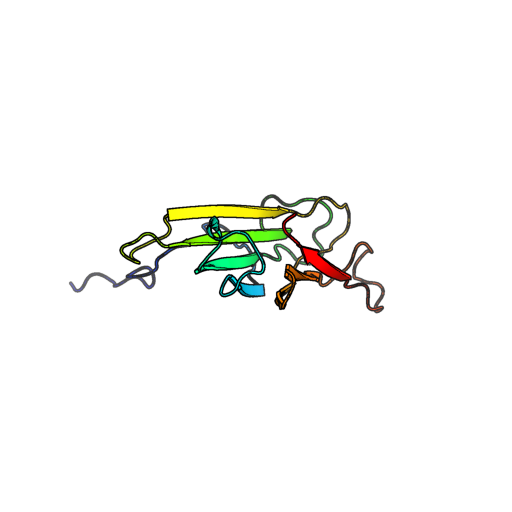? 7.735 2.889 -8.608 1.00 95.25 87 ALA A C 1
ATOM 703 O O . ALA A 1 87 ? 8.300 3.314 -7.601 1.00 95.25 87 ALA A O 1
ATOM 704 N N . SER A 1 88 ? 6.410 2.830 -8.715 1.00 96.19 88 SER A N 1
ATOM 705 C CA . SER A 1 88 ? 5.474 3.241 -7.667 1.00 96.19 88 SER A CA 1
ATOM 706 C C . SER A 1 88 ? 4.323 2.244 -7.588 1.00 96.19 88 SER A C 1
ATOM 708 O O . SER A 1 88 ? 3.825 1.845 -8.647 1.00 96.19 88 SER A O 1
ATOM 710 N N . PRO A 1 89 ? 3.876 1.859 -6.377 1.00 97.75 89 PRO A N 1
ATOM 711 C CA . PRO A 1 89 ? 2.816 0.877 -6.216 1.00 97.75 89 PRO A CA 1
ATOM 712 C C . PRO A 1 89 ? 1.481 1.432 -6.729 1.00 97.75 89 PRO A C 1
ATOM 714 O O . PRO A 1 89 ? 1.118 2.576 -6.439 1.00 97.75 89 PRO A O 1
ATOM 717 N N . CYS A 1 90 ? 0.753 0.632 -7.505 1.00 96.94 90 CYS A N 1
ATOM 718 C CA . CYS A 1 90 ? -0.500 1.045 -8.147 1.00 96.94 90 CYS A CA 1
ATOM 719 C C . CYS A 1 90 ? -1.647 0.033 -8.033 1.00 96.94 90 CYS A C 1
ATOM 721 O O . CYS A 1 90 ? -2.800 0.425 -8.181 1.00 96.94 90 CYS A O 1
ATOM 723 N N . GLY A 1 91 ? -1.352 -1.234 -7.743 1.00 97.81 91 GLY A N 1
ATOM 724 C CA . GLY A 1 91 ? -2.338 -2.286 -7.502 1.00 97.81 91 GLY A CA 1
ATOM 725 C C . GLY A 1 91 ? -2.032 -3.013 -6.201 1.00 97.81 91 GLY A C 1
ATOM 726 O O . GLY A 1 91 ? -0.872 -3.077 -5.797 1.00 97.81 91 GLY A O 1
ATOM 727 N N . LEU A 1 92 ? -3.060 -3.540 -5.539 1.00 97.69 92 LEU A N 1
ATOM 728 C CA . LEU A 1 92 ? -2.952 -4.190 -4.235 1.00 97.69 92 LEU A CA 1
ATOM 729 C C . LEU A 1 92 ? -4.053 -5.245 -4.092 1.00 97.69 92 LEU A C 1
ATOM 731 O O . LEU A 1 92 ? -5.209 -4.937 -4.374 1.00 97.69 92 LEU A O 1
ATOM 735 N N . SER A 1 93 ? -3.706 -6.465 -3.678 1.00 97.44 93 SER A N 1
ATOM 736 C CA . SER A 1 93 ? -4.687 -7.502 -3.345 1.00 97.44 93 SER A CA 1
ATOM 737 C C . SER A 1 93 ? -4.110 -8.591 -2.438 1.00 97.44 93 SER A C 1
ATOM 739 O O . SER A 1 93 ? -3.016 -9.104 -2.678 1.00 97.44 93 SER A O 1
ATOM 741 N N . PHE A 1 94 ? -4.852 -8.987 -1.410 1.00 97.06 94 PHE A N 1
ATOM 742 C CA . PHE A 1 94 ? -4.588 -10.182 -0.624 1.00 97.06 94 PHE A CA 1
ATOM 743 C C . PHE A 1 94 ? -4.972 -11.438 -1.411 1.00 97.06 94 PHE A C 1
ATOM 745 O O . PHE A 1 94 ? -6.142 -11.704 -1.676 1.00 97.06 94 PHE A O 1
ATOM 752 N N . GLY A 1 95 ? -3.968 -12.248 -1.745 1.00 94.12 95 GLY A N 1
ATOM 753 C CA . GLY A 1 95 ? -4.148 -13.581 -2.314 1.00 94.12 95 GLY A CA 1
ATOM 754 C C . GLY A 1 95 ? -4.259 -14.665 -1.235 1.00 94.12 95 GLY A C 1
ATOM 755 O O . GLY A 1 95 ? -4.300 -14.359 -0.044 1.00 94.12 95 GLY A O 1
ATOM 756 N N . PRO A 1 96 ? -4.288 -15.953 -1.613 1.00 92.69 96 PRO A N 1
ATOM 757 C CA . PRO A 1 96 ? -4.333 -17.061 -0.653 1.00 92.69 96 PRO A CA 1
ATOM 758 C C . PRO A 1 96 ? -3.102 -17.161 0.263 1.00 92.69 96 PRO A C 1
ATOM 760 O O . PRO A 1 96 ? -3.204 -17.680 1.371 1.00 92.69 96 PRO A O 1
ATOM 763 N N . ASP A 1 97 ? -1.947 -16.677 -0.192 1.00 92.94 97 ASP A N 1
ATOM 764 C CA . ASP A 1 97 ? -0.630 -16.916 0.411 1.00 92.94 97 ASP A CA 1
ATOM 765 C C . ASP A 1 97 ? 0.162 -15.635 0.724 1.00 92.94 97 ASP A C 1
ATOM 767 O O . ASP A 1 97 ? 1.332 -15.706 1.097 1.00 92.94 97 ASP A O 1
ATOM 771 N N . GLY A 1 98 ? -0.444 -14.457 0.580 1.00 96.00 98 GLY A N 1
ATOM 772 C CA . GLY A 1 98 ? 0.227 -13.198 0.887 1.00 96.00 98 GLY A CA 1
ATOM 773 C C . GLY A 1 98 ? -0.458 -11.979 0.295 1.00 96.00 98 GLY A C 1
ATOM 774 O O . GLY A 1 98 ? -1.523 -12.066 -0.317 1.00 96.00 98 GLY A O 1
ATOM 775 N N . LEU A 1 99 ? 0.187 -10.831 0.473 1.00 97.75 99 LEU A N 1
ATOM 776 C CA . LEU A 1 99 ? -0.210 -9.578 -0.157 1.00 97.75 99 LEU A CA 1
ATOM 777 C C . LEU A 1 99 ? 0.513 -9.436 -1.494 1.00 97.75 99 LEU A C 1
ATOM 779 O O . LEU A 1 99 ? 1.742 -9.375 -1.534 1.00 97.75 99 LEU A O 1
ATOM 783 N N . TYR A 1 100 ? -0.245 -9.352 -2.577 1.00 98.19 100 TYR A N 1
ATOM 784 C CA . TYR A 1 100 ? 0.264 -9.050 -3.904 1.00 98.19 100 TYR A CA 1
ATOM 785 C C . TYR A 1 100 ? 0.103 -7.566 -4.191 1.00 98.19 100 TYR A C 1
ATOM 787 O O . TYR A 1 100 ? -0.891 -6.945 -3.813 1.00 98.19 100 TYR A O 1
ATOM 795 N N . PHE A 1 101 ? 1.076 -6.990 -4.883 1.00 98.44 101 PHE A N 1
ATOM 796 C CA . PHE A 1 101 ? 0.972 -5.621 -5.364 1.00 98.44 101 PHE A CA 1
ATOM 797 C C . PHE A 1 101 ? 1.707 -5.456 -6.684 1.00 98.44 101 PHE A C 1
ATOM 799 O O . PHE A 1 101 ? 2.609 -6.228 -7.008 1.00 98.44 101 PHE A O 1
ATOM 806 N N . THR A 1 102 ? 1.317 -4.442 -7.445 1.00 98.12 102 THR A N 1
ATOM 807 C CA . THR A 1 102 ? 1.972 -4.097 -8.707 1.00 98.12 102 THR A CA 1
ATOM 808 C C . THR A 1 102 ? 2.610 -2.730 -8.621 1.00 98.12 102 THR A C 1
ATOM 810 O O . THR A 1 102 ? 2.113 -1.859 -7.901 1.00 98.12 102 THR A O 1
ATOM 813 N N . ASP A 1 103 ? 3.678 -2.519 -9.383 1.00 95.88 103 ASP A N 1
ATOM 814 C CA . ASP A 1 103 ? 4.134 -1.172 -9.716 1.00 95.88 103 ASP A CA 1
ATOM 815 C C . ASP A 1 103 ? 3.665 -0.762 -11.124 1.00 95.88 103 ASP A C 1
ATOM 817 O O . ASP A 1 103 ? 3.265 -1.606 -11.929 1.00 95.88 103 ASP A O 1
ATOM 821 N N . LEU A 1 104 ? 3.667 0.546 -11.405 1.00 92.88 104 LEU A N 1
ATOM 822 C CA . LEU A 1 104 ? 3.249 1.061 -12.713 1.00 92.88 104 LEU A CA 1
ATOM 823 C C . LEU A 1 104 ? 4.400 1.180 -13.722 1.00 92.88 104 LEU A C 1
ATOM 825 O O . LEU A 1 104 ? 4.233 0.834 -14.888 1.00 92.88 104 LEU A O 1
ATOM 829 N N . HIS A 1 105 ? 5.541 1.736 -13.305 1.00 91.38 105 HIS A N 1
ATOM 830 C CA . HIS A 1 105 ? 6.602 2.153 -14.231 1.00 91.38 105 HIS A CA 1
ATOM 831 C C . HIS A 1 105 ? 7.765 1.161 -14.346 1.00 91.38 105 HIS A C 1
ATOM 833 O O . HIS A 1 105 ? 8.565 1.271 -15.277 1.00 91.38 105 HIS A O 1
ATOM 839 N N . GLY A 1 106 ? 7.916 0.227 -13.410 1.00 91.81 106 GLY A N 1
ATOM 840 C CA . GLY A 1 106 ? 9.158 -0.514 -13.217 1.00 91.81 106 GLY A CA 1
ATOM 841 C C . GLY A 1 106 ? 10.370 0.376 -12.921 1.00 91.81 106 GLY A C 1
ATOM 842 O O . GLY A 1 106 ? 10.259 1.571 -12.647 1.00 91.81 106 GLY A O 1
ATOM 843 N N . GLU A 1 107 ? 11.560 -0.220 -12.996 1.00 91.25 107 GLU A N 1
ATOM 844 C CA . GLU A 1 107 ? 12.826 0.438 -12.627 1.00 91.25 107 GLU A CA 1
ATOM 845 C C . GLU A 1 107 ? 13.464 1.274 -13.748 1.00 91.25 107 GLU A C 1
ATOM 847 O O . GLU A 1 107 ? 14.391 2.047 -13.507 1.00 91.25 107 GLU A O 1
ATOM 852 N N . LYS A 1 108 ? 12.985 1.138 -14.987 1.00 85.06 108 LYS A N 1
ATOM 853 C CA . LYS A 1 108 ? 13.475 1.927 -16.132 1.00 85.06 108 LYS A CA 1
ATOM 854 C C . LYS A 1 108 ? 12.859 3.325 -16.120 1.00 85.06 108 LYS A C 1
ATOM 856 O O . LYS A 1 108 ? 12.053 3.637 -15.265 1.00 85.06 108 LYS A O 1
ATOM 861 N N . ASP A 1 109 ? 13.181 4.183 -17.081 1.00 73.19 109 ASP A N 1
ATOM 862 C CA . ASP A 1 109 ? 12.691 5.572 -17.118 1.00 73.19 109 ASP A CA 1
ATOM 863 C C . ASP A 1 109 ? 11.158 5.754 -17.231 1.00 73.19 109 ASP A C 1
ATOM 865 O O . ASP A 1 109 ? 10.685 6.884 -17.140 1.00 73.19 109 ASP A O 1
ATOM 869 N N . GLY A 1 110 ? 10.381 4.676 -17.401 1.00 65.50 110 GLY A N 1
ATOM 870 C CA . GLY A 1 110 ? 8.925 4.709 -17.565 1.00 65.50 110 GLY A CA 1
ATOM 871 C C . GLY A 1 110 ? 8.455 5.310 -18.898 1.00 65.50 110 GLY A C 1
ATOM 872 O O . GLY A 1 110 ? 7.256 5.376 -19.147 1.00 65.50 110 GLY A O 1
ATOM 873 N N . LEU A 1 111 ? 9.377 5.729 -19.772 1.00 70.44 111 LEU A N 1
ATOM 874 C CA . LEU A 1 111 ? 9.097 6.454 -21.016 1.00 70.44 111 LEU A CA 1
ATOM 875 C C . LEU A 1 111 ? 9.265 5.582 -22.267 1.00 70.44 111 LEU A C 1
ATOM 877 O O . LEU A 1 111 ? 8.858 5.981 -23.357 1.00 70.44 111 LEU A O 1
ATOM 881 N N . THR A 1 112 ? 9.820 4.375 -22.127 1.00 66.88 112 THR A N 1
ATOM 882 C CA . THR A 1 112 ? 10.164 3.489 -23.258 1.00 66.88 112 THR A CA 1
ATOM 883 C C . THR A 1 112 ? 8.989 2.932 -24.086 1.00 66.88 112 THR A C 1
ATOM 885 O O . THR A 1 112 ? 9.226 2.122 -24.976 1.00 66.88 112 THR A O 1
ATOM 888 N N . LYS A 1 113 ? 7.726 3.335 -23.852 1.00 71.81 113 LYS A N 1
ATOM 889 C CA . LYS A 1 113 ? 6.503 2.761 -24.476 1.00 71.81 113 LYS A CA 1
ATOM 890 C C . LYS A 1 113 ? 6.396 1.226 -24.384 1.00 71.81 113 LYS A C 1
ATOM 892 O O . LYS A 1 113 ? 5.543 0.631 -25.039 1.00 71.81 113 LYS A O 1
ATOM 897 N N . MET A 1 114 ? 7.235 0.584 -23.576 1.00 79.56 114 MET A N 1
ATOM 898 C CA . MET A 1 114 ? 7.219 -0.851 -23.331 1.00 79.56 114 MET A CA 1
ATOM 899 C C . MET A 1 114 ? 6.697 -1.119 -21.919 1.00 79.56 114 MET A C 1
ATOM 901 O O . MET A 1 114 ? 7.041 -0.367 -21.005 1.00 79.56 114 MET A O 1
ATOM 905 N N . PRO A 1 115 ? 5.906 -2.185 -21.712 1.00 80.88 115 PRO A N 1
ATOM 906 C CA . PRO A 1 115 ? 5.516 -2.608 -20.375 1.00 80.88 115 PRO A CA 1
ATOM 907 C C . PRO A 1 115 ? 6.748 -2.948 -19.529 1.00 80.88 115 PRO A C 1
ATOM 909 O O . PRO A 1 115 ? 7.600 -3.735 -19.944 1.00 80.88 115 PRO A O 1
ATOM 912 N N . SER A 1 116 ? 6.833 -2.359 -18.342 1.00 89.94 116 SER A N 1
ATOM 913 C CA . SER A 1 116 ? 7.927 -2.586 -17.386 1.00 89.94 116 SER A CA 1
ATOM 914 C C . SER A 1 116 ? 7.450 -2.775 -15.949 1.00 89.94 116 SER A C 1
ATOM 916 O O . SER A 1 116 ? 8.283 -2.964 -15.066 1.00 89.94 116 SER A O 1
ATOM 918 N N . GLY A 1 117 ? 6.134 -2.725 -15.721 1.00 91.38 117 GLY A N 1
ATOM 919 C CA . GLY A 1 117 ? 5.542 -2.922 -14.407 1.00 91.38 117 GLY A CA 1
ATOM 920 C C . GLY A 1 117 ? 5.807 -4.321 -13.861 1.00 91.38 117 GLY A C 1
ATOM 921 O O . GLY A 1 117 ? 5.810 -5.299 -14.613 1.00 91.38 117 GLY A O 1
ATOM 922 N N . ASN A 1 118 ? 6.017 -4.416 -12.553 1.00 94.81 118 ASN A N 1
ATOM 923 C CA . ASN A 1 118 ? 6.265 -5.686 -11.872 1.00 94.81 118 ASN A CA 1
ATOM 924 C C . ASN A 1 118 ? 5.077 -6.098 -11.001 1.00 94.81 118 ASN A C 1
ATOM 926 O O . ASN A 1 118 ? 4.288 -5.258 -10.566 1.00 94.81 118 ASN A O 1
ATOM 930 N N . ILE A 1 119 ? 4.993 -7.398 -10.707 1.00 97.12 119 ILE A N 1
ATOM 931 C CA . ILE A 1 119 ? 4.106 -7.966 -9.688 1.00 97.12 119 ILE A CA 1
ATOM 932 C C . ILE A 1 119 ? 4.984 -8.505 -8.560 1.00 97.12 119 ILE A C 1
ATOM 934 O O . ILE A 1 119 ? 5.899 -9.294 -8.794 1.00 97.12 119 ILE A O 1
ATOM 938 N N . PHE A 1 120 ? 4.684 -8.097 -7.336 1.00 97.81 120 PHE A N 1
ATOM 939 C CA . PHE A 1 120 ? 5.385 -8.499 -6.126 1.00 97.81 120 PHE A CA 1
ATOM 940 C C . PHE A 1 120 ? 4.451 -9.273 -5.205 1.00 97.81 120 PHE A C 1
ATOM 942 O O . PHE A 1 120 ? 3.235 -9.079 -5.230 1.00 97.81 120 PHE A O 1
ATOM 949 N N . ARG A 1 121 ? 5.040 -10.105 -4.344 1.00 97.62 121 ARG A N 1
ATOM 950 C CA . ARG A 1 121 ? 4.348 -10.798 -3.256 1.00 97.62 121 ARG A CA 1
ATOM 951 C C . ARG A 1 121 ? 5.085 -10.555 -1.946 1.00 97.62 121 ARG A C 1
ATOM 953 O O . ARG A 1 121 ? 6.294 -10.765 -1.870 1.00 97.62 121 ARG A O 1
ATOM 960 N N . VAL A 1 122 ? 4.346 -10.171 -0.914 1.00 97.00 122 VAL A N 1
ATOM 961 C CA . VAL A 1 122 ? 4.814 -10.073 0.470 1.00 97.00 122 VAL A CA 1
ATOM 962 C C . VAL A 1 122 ? 4.205 -11.218 1.266 1.00 97.00 122 VAL A C 1
ATOM 964 O O . VAL A 1 122 ? 2.987 -11.393 1.275 1.00 97.00 122 VAL A O 1
ATOM 967 N N . THR A 1 123 ? 5.051 -11.988 1.944 1.00 94.06 123 THR A N 1
ATOM 968 C CA . THR A 1 123 ? 4.657 -13.138 2.770 1.00 94.06 123 THR A CA 1
ATOM 969 C C . THR A 1 123 ? 5.227 -12.976 4.175 1.00 94.06 123 THR A C 1
ATOM 971 O O . THR A 1 123 ? 6.370 -12.534 4.320 1.00 94.06 123 THR A O 1
ATOM 974 N N . SER A 1 124 ? 4.483 -13.365 5.211 1.00 82.94 124 SER A N 1
ATOM 975 C CA . SER A 1 124 ? 5.077 -13.557 6.537 1.00 82.94 124 SER A CA 1
ATOM 976 C C . SER A 1 124 ? 5.844 -14.877 6.568 1.00 82.94 124 SER A C 1
ATOM 978 O O . SER A 1 124 ? 5.412 -15.846 5.944 1.00 82.94 124 SER A O 1
ATOM 980 N N . ARG A 1 125 ? 6.982 -14.905 7.263 1.00 67.25 125 ARG A N 1
ATOM 981 C CA . ARG A 1 125 ? 7.699 -16.154 7.551 1.00 67.25 125 ARG A CA 1
ATOM 982 C C . ARG A 1 125 ? 6.985 -16.967 8.621 1.00 67.25 125 ARG A C 1
ATOM 984 O O . ARG A 1 125 ? 6.323 -16.333 9.473 1.00 67.25 125 ARG A O 1
#

Radius of gyration: 16.6 Å; chains: 1; bounding box: 42×48×44 Å

Sequence (125 aa):
MAGRETMRRNSLYWWEFCQAPTAIDFMQSRQFPKDYKDELFVALFGAAYQKGRAIKGKKIVKIRLNEGTTGISSYDEFVTYTGEGPASPCGLSFGPDGLYFTDLHGEKDGLTKMPSGNIFRVTSR

InterPro domains:
  IPR011042 Six-bladed beta-propeller, TolB-like [G3DSA:2.120.10.30] (2-125)

Secondary structure (DSSP, 8-state):
------TTTT-----SS---EEEEEE--SSSS-GGGTT-EEEEE--STT--S--SSSSEEEEEEE-TTSSSEEEEEEEEE--SSS---EEEEEE-SSSEEEEESS-SS-S-SSS----EEEE---

pLDDT: mean 91.36, std 9.83, range [45.47, 98.62]

Organism: NCBI:txid412755

Foldseek 3Di:
DPPPPDPPPQDADDDPDQQQWAEKDADDDPLDPPVRHGKIKTFRFHDAFDFAFDPGGLFIKTWAADPVNSYTPDIGTDGGDGAGTNWGWRYWDDDPHFIKTKTAQARPSSPPPDGHMDIDGDGDD